Protein AF-A0A6J7BIT0-F1 (afdb_monomer)

Structure (mmCIF, N/CA/C/O backbone):
data_AF-A0A6J7BIT0-F1
#
_entry.id   AF-A0A6J7BIT0-F1
#
loop_
_atom_site.group_PDB
_atom_site.id
_atom_site.type_symbol
_atom_site.label_atom_id
_atom_site.label_alt_id
_atom_site.label_comp_id
_atom_site.label_asym_id
_atom_site.label_entity_id
_atom_site.label_seq_id
_atom_site.pdbx_PDB_ins_code
_atom_site.Cartn_x
_atom_sit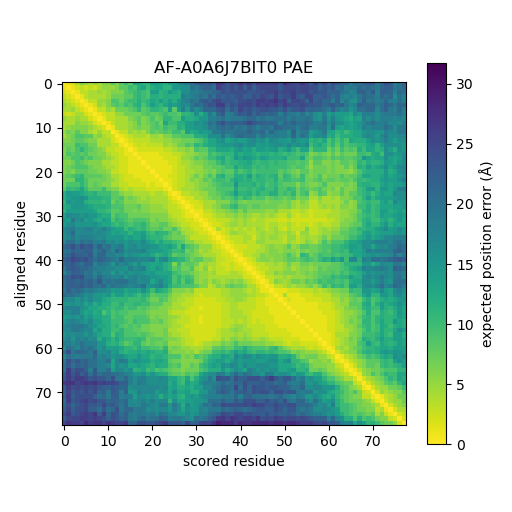e.Cartn_y
_atom_site.Cartn_z
_atom_site.occupancy
_atom_site.B_iso_or_equiv
_atom_site.auth_seq_id
_atom_site.auth_comp_id
_atom_site.auth_asym_id
_atom_site.auth_atom_id
_atom_site.pdbx_PDB_model_num
ATOM 1 N N . MET A 1 1 ? -17.344 4.304 34.885 1.00 77.62 1 MET A N 1
ATOM 2 C CA . MET A 1 1 ? -18.177 3.618 35.897 1.00 77.62 1 MET A CA 1
ATOM 3 C C . MET A 1 1 ? -17.246 2.949 36.897 1.00 77.62 1 MET A C 1
ATOM 5 O O . MET A 1 1 ? -16.268 2.369 36.455 1.00 77.62 1 MET A O 1
ATOM 9 N N . MET A 1 2 ? -17.486 3.079 38.205 1.00 81.81 2 MET A N 1
ATOM 10 C CA . MET A 1 2 ? -16.669 2.418 39.238 1.00 81.81 2 MET A CA 1
ATOM 11 C C . MET A 1 2 ? -17.326 1.085 39.618 1.00 81.81 2 MET A C 1
ATOM 13 O O . MET A 1 2 ? -18.535 1.069 39.858 1.00 81.81 2 MET A O 1
ATOM 17 N N . THR A 1 3 ? -16.576 -0.017 39.620 1.00 83.56 3 THR A N 1
ATOM 18 C CA . THR A 1 3 ? -17.081 -1.340 40.019 1.00 83.56 3 THR A CA 1
ATOM 19 C C . THR A 1 3 ? -17.164 -1.472 41.538 1.00 83.56 3 THR A C 1
ATOM 21 O O . THR A 1 3 ? -16.669 -0.623 42.285 1.00 83.56 3 THR A O 1
ATOM 24 N N . ALA A 1 4 ? -17.807 -2.544 42.006 1.00 83.44 4 ALA A N 1
ATOM 25 C CA . ALA A 1 4 ? -17.938 -2.840 43.430 1.00 83.44 4 ALA A CA 1
ATOM 26 C C . ALA A 1 4 ? -16.579 -3.087 44.114 1.00 83.44 4 ALA A C 1
ATOM 28 O O . ALA A 1 4 ? -16.453 -2.832 45.310 1.00 83.44 4 ALA A O 1
ATOM 29 N N . GLU A 1 5 ? -15.555 -3.515 43.366 1.00 89.25 5 GLU A N 1
ATOM 30 C CA . GLU A 1 5 ? -14.178 -3.661 43.855 1.00 89.25 5 GLU A CA 1
ATOM 31 C C . GLU A 1 5 ? -13.380 -2.342 43.858 1.00 89.25 5 GLU A C 1
ATOM 33 O O . GLU A 1 5 ? -12.246 -2.311 44.331 1.00 89.25 5 GLU A O 1
ATOM 38 N N . GLY A 1 6 ? -13.962 -1.241 43.369 1.00 87.56 6 GLY A N 1
ATOM 39 C CA . GLY A 1 6 ? -13.310 0.070 43.303 1.00 87.56 6 GLY A CA 1
ATOM 40 C C . GLY A 1 6 ? -12.504 0.323 42.025 1.00 87.56 6 GLY A C 1
ATOM 41 O O . GLY A 1 6 ? -11.782 1.318 41.957 1.00 87.56 6 GLY A O 1
ATOM 42 N N . GLU A 1 7 ? -12.627 -0.526 41.000 1.00 82.94 7 GLU A N 1
ATOM 43 C CA . GLU A 1 7 ? -11.956 -0.323 39.714 1.00 82.94 7 GLU A CA 1
ATOM 44 C C . GLU A 1 7 ? -12.754 0.640 38.829 1.00 82.94 7 GLU A C 1
ATOM 46 O O . GLU A 1 7 ? -13.971 0.527 38.673 1.00 82.94 7 GLU A O 1
ATOM 51 N N . PHE A 1 8 ? -12.073 1.614 38.230 1.00 87.38 8 PHE A N 1
ATOM 52 C CA . PHE A 1 8 ? -12.697 2.538 37.288 1.00 87.38 8 PHE A CA 1
ATOM 53 C C . PHE A 1 8 ? -12.618 1.967 35.873 1.00 87.38 8 PHE A C 1
ATOM 55 O O . PHE A 1 8 ? -11.533 1.813 35.321 1.00 87.38 8 PHE A O 1
ATOM 62 N N . ILE A 1 9 ? -13.780 1.702 35.273 1.00 84.19 9 ILE A N 1
ATOM 63 C CA . ILE A 1 9 ? -13.909 1.255 33.884 1.00 84.19 9 ILE A CA 1
ATOM 64 C C . ILE A 1 9 ? -14.488 2.391 33.046 1.00 84.19 9 ILE A C 1
ATOM 66 O O . ILE A 1 9 ? -15.558 2.932 33.353 1.00 84.19 9 ILE A O 1
ATOM 70 N N . GLU A 1 10 ? -13.807 2.738 31.962 1.00 83.38 10 GLU A N 1
ATOM 71 C CA . GLU A 1 10 ? -14.376 3.570 30.910 1.00 83.38 10 GLU A CA 1
ATOM 72 C C . GLU A 1 10 ? -15.086 2.670 29.895 1.00 83.38 10 GLU A C 1
ATOM 74 O O . GLU A 1 10 ? -14.477 1.807 29.266 1.00 83.38 10 GLU A O 1
ATOM 79 N N . VAL A 1 11 ? -16.405 2.830 29.778 1.00 83.00 11 VAL A N 1
ATOM 80 C CA . VAL A 1 11 ? -17.200 2.084 28.801 1.00 83.00 11 VAL A CA 1
ATOM 81 C C . VAL A 1 11 ? -17.233 2.909 27.524 1.00 83.00 11 VAL A C 1
ATOM 83 O O . VAL A 1 11 ? -17.905 3.939 27.471 1.00 83.00 11 VAL A O 1
ATOM 86 N N . HIS A 1 12 ? -16.502 2.469 26.506 1.00 83.00 12 HIS A N 1
ATOM 87 C CA . HIS A 1 12 ? -16.583 3.067 25.180 1.00 83.00 12 HIS A CA 1
ATOM 88 C C . HIS A 1 12 ? -17.726 2.449 24.377 1.00 83.00 12 HIS A C 1
ATOM 90 O O . HIS A 1 12 ? -17.970 1.242 24.438 1.00 83.00 12 HIS A O 1
ATOM 96 N N . GLU A 1 13 ? -18.401 3.282 23.588 1.00 87.44 13 GLU A N 1
ATOM 97 C CA . GLU A 1 13 ? -19.297 2.788 22.550 1.00 87.44 13 GLU A CA 1
ATOM 98 C C . GLU A 1 13 ? -18.477 1.989 21.521 1.00 87.44 13 GLU A C 1
ATOM 100 O O . GLU A 1 13 ? -17.446 2.486 21.044 1.00 87.44 13 GLU A O 1
ATOM 105 N N . PRO A 1 14 ? -18.898 0.762 21.164 1.00 86.88 14 PRO A N 1
ATOM 106 C CA . PRO A 1 14 ? -18.249 0.027 20.098 1.00 86.88 14 PRO A CA 1
ATOM 107 C C . PRO A 1 14 ? -18.393 0.800 18.787 1.00 86.88 14 PRO A C 1
ATOM 109 O O . PRO A 1 14 ? -19.466 1.243 18.388 1.00 86.88 14 PRO A O 1
ATOM 112 N N . ILE A 1 15 ? -17.270 0.945 18.104 1.00 88.94 15 ILE A N 1
ATOM 113 C CA . ILE A 1 15 ? -17.169 1.565 16.791 1.00 88.94 15 ILE A CA 1
ATOM 114 C C . ILE A 1 15 ? -18.120 0.880 15.791 1.00 88.94 15 ILE A C 1
ATOM 116 O O . ILE A 1 15 ? -18.150 -0.348 15.690 1.00 88.94 15 ILE A O 1
ATOM 120 N N . SER A 1 16 ? -18.879 1.679 15.029 1.00 91.25 16 SER A N 1
ATOM 121 C CA . SER A 1 16 ? -19.765 1.156 13.980 1.00 91.25 16 SER A CA 1
ATOM 122 C C . SER A 1 16 ? -18.976 0.382 12.918 1.00 91.25 16 SER A C 1
ATOM 124 O O . SER A 1 16 ? -17.801 0.670 12.673 1.00 91.25 16 SER A O 1
ATOM 126 N N . LYS A 1 17 ? -19.613 -0.585 12.247 1.00 87.00 17 LYS A N 1
ATOM 127 C CA . LYS A 1 17 ? -18.950 -1.417 11.225 1.00 87.00 17 LYS A CA 1
ATOM 128 C C . LYS A 1 17 ? -18.376 -0.578 10.081 1.00 87.00 17 LYS A C 1
ATOM 130 O O . LYS A 1 17 ? -17.278 -0.852 9.606 1.00 87.00 17 LYS A O 1
ATOM 135 N N . GLU A 1 18 ? -19.085 0.469 9.677 1.00 86.31 18 GLU A N 1
ATOM 136 C CA . GLU A 1 18 ? -18.676 1.389 8.613 1.00 86.31 18 GLU A CA 1
ATOM 137 C C . GLU A 1 18 ? -17.433 2.175 9.026 1.00 86.31 18 GLU A C 1
ATOM 139 O O . GLU A 1 18 ? -16.478 2.297 8.260 1.00 86.31 18 GLU A O 1
ATOM 144 N N . LYS A 1 19 ? -17.412 2.673 10.267 1.00 86.62 19 LYS A N 1
ATOM 145 C CA . LYS A 1 19 ? -16.267 3.399 10.812 1.00 86.62 19 LYS A CA 1
ATOM 146 C C . LYS A 1 19 ? -15.074 2.465 11.021 1.00 86.62 19 LYS A C 1
ATOM 148 O O . LYS A 1 19 ? -13.951 2.864 10.732 1.00 86.62 19 LYS A O 1
ATOM 153 N N . ALA A 1 20 ? -15.298 1.220 11.449 1.00 87.94 20 ALA A N 1
ATOM 154 C CA . ALA A 1 20 ? -14.241 0.214 11.567 1.00 87.94 20 ALA A CA 1
ATOM 155 C C . ALA A 1 20 ? -13.608 -0.064 10.207 1.00 87.94 20 ALA A C 1
ATOM 157 O O . ALA A 1 20 ? -12.389 -0.013 10.073 1.00 87.94 20 ALA A O 1
ATOM 158 N N . TRP A 1 21 ? -14.432 -0.280 9.183 1.00 84.25 21 TRP A N 1
ATOM 159 C CA . TRP A 1 21 ? -13.969 -0.469 7.814 1.00 84.25 21 TRP A CA 1
ATOM 160 C C . TRP A 1 21 ? -13.190 0.743 7.304 1.00 84.25 21 TRP A C 1
ATOM 162 O O . TRP A 1 21 ? -12.110 0.576 6.754 1.00 84.25 21 TRP A O 1
ATOM 172 N N . MET A 1 22 ? -13.689 1.960 7.533 1.00 83.50 22 MET A N 1
ATOM 173 C CA . MET A 1 22 ? -13.030 3.191 7.087 1.00 83.50 22 MET A CA 1
ATOM 174 C C . MET A 1 22 ? -11.664 3.405 7.755 1.00 83.50 22 MET A C 1
ATOM 176 O O . MET A 1 22 ? -10.736 3.868 7.100 1.00 83.50 22 MET A O 1
ATOM 180 N N . LEU A 1 23 ? -11.528 3.052 9.033 1.00 88.00 23 LEU A N 1
ATOM 181 C CA . LEU A 1 23 ? -10.270 3.190 9.773 1.00 88.00 23 LEU A CA 1
ATOM 182 C C . LEU A 1 23 ? -9.274 2.058 9.495 1.00 88.00 23 LEU A C 1
ATOM 184 O O . LEU A 1 23 ? -8.083 2.227 9.730 1.00 88.00 23 LEU A O 1
ATOM 188 N N . THR A 1 24 ? -9.753 0.905 9.028 1.00 82.94 24 THR A N 1
ATOM 189 C CA . THR A 1 24 ? -8.912 -0.273 8.758 1.00 82.94 24 THR A CA 1
ATOM 190 C C . THR A 1 24 ? -8.650 -0.502 7.275 1.00 82.94 24 THR A C 1
ATOM 192 O O . THR A 1 24 ? -7.783 -1.308 6.932 1.00 82.94 24 THR A O 1
ATOM 195 N N . GLN A 1 25 ? -9.348 0.198 6.376 1.00 82.06 25 GLN A N 1
ATOM 196 C CA . GLN A 1 25 ? -9.033 0.147 4.955 1.00 82.06 25 GLN A CA 1
ATOM 197 C C . GLN A 1 25 ? -7.671 0.797 4.699 1.00 82.06 25 GLN A C 1
ATOM 199 O O . GLN A 1 25 ? -7.419 1.937 5.075 1.00 82.06 25 GLN A O 1
ATOM 204 N N .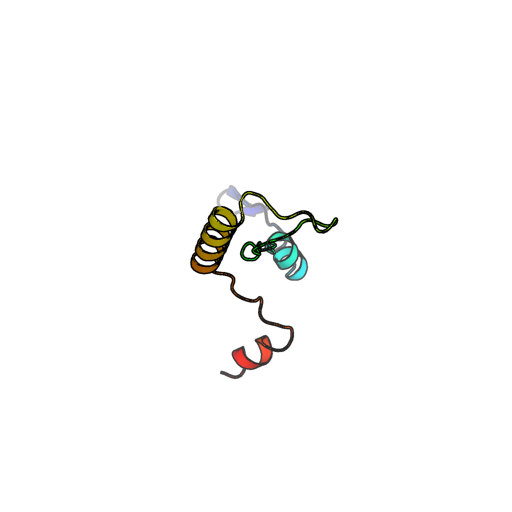 HIS A 1 26 ? -6.799 0.054 4.031 1.00 78.69 26 HIS A N 1
ATOM 205 C CA . HIS A 1 26 ? -5.520 0.551 3.551 1.00 78.69 26 HIS A CA 1
ATOM 206 C C . HIS A 1 26 ? -5.492 0.364 2.039 1.00 78.69 26 HIS A C 1
ATOM 208 O O . HIS A 1 26 ? -5.838 -0.710 1.539 1.00 78.69 26 HIS A O 1
ATOM 214 N N . GLU A 1 27 ? -5.105 1.410 1.312 1.00 78.81 27 GLU A N 1
ATOM 215 C CA . GLU A 1 27 ? -4.819 1.287 -0.112 1.00 78.81 27 GLU A CA 1
ATOM 216 C C . GLU A 1 27 ? -3.527 0.484 -0.271 1.00 78.81 27 GLU A C 1
ATOM 218 O O . GLU A 1 27 ? -2.478 0.848 0.263 1.00 78.81 27 GLU A O 1
ATOM 223 N N . GLN A 1 28 ? -3.612 -0.648 -0.965 1.00 80.25 28 GLN A N 1
ATOM 224 C CA . GLN A 1 28 ? -2.435 -1.436 -1.297 1.00 80.25 28 GLN A CA 1
ATOM 225 C C . GLN A 1 28 ? -1.880 -0.935 -2.623 1.00 80.25 28 GLN A C 1
ATOM 227 O O . GLN A 1 28 ? -2.597 -0.911 -3.622 1.00 80.25 28 GLN A O 1
ATOM 232 N N . LEU A 1 29 ? -0.597 -0.580 -2.643 1.00 82.19 29 LEU A N 1
ATOM 233 C CA . LEU A 1 29 ? 0.086 -0.213 -3.878 1.00 82.19 29 LEU A CA 1
ATOM 234 C C . LEU A 1 29 ? 0.229 -1.445 -4.774 1.00 82.19 29 LEU A C 1
ATOM 236 O O . LEU A 1 29 ? 0.649 -2.512 -4.324 1.00 82.19 29 LEU A O 1
ATOM 240 N N . THR A 1 30 ? -0.123 -1.288 -6.047 1.00 85.12 30 THR A N 1
ATOM 241 C CA . THR A 1 30 ? 0.057 -2.331 -7.057 1.00 85.12 30 THR A CA 1
ATOM 242 C C . THR A 1 30 ? 1.528 -2.488 -7.421 1.00 85.12 30 THR A C 1
ATOM 244 O O . THR A 1 30 ? 2.345 -1.585 -7.215 1.00 85.12 30 THR A O 1
ATOM 247 N N . ALA A 1 31 ? 1.868 -3.636 -8.008 1.00 88.31 31 ALA A N 1
ATOM 248 C CA . ALA A 1 31 ? 3.198 -3.854 -8.559 1.00 88.31 31 ALA A CA 1
ATOM 249 C C . ALA A 1 31 ? 3.589 -2.724 -9.527 1.00 88.31 31 ALA A C 1
ATOM 251 O O . ALA A 1 31 ? 2.763 -2.228 -10.296 1.00 88.31 31 ALA A O 1
ATOM 252 N N . LEU A 1 32 ? 4.867 -2.342 -9.499 1.00 89.62 32 LEU A N 1
ATOM 253 C CA . LEU A 1 32 ? 5.402 -1.304 -10.374 1.00 89.62 32 LEU A CA 1
ATOM 254 C C . LEU A 1 32 ? 5.264 -1.709 -11.845 1.00 89.62 32 LEU A C 1
ATOM 256 O O . LEU A 1 32 ? 5.765 -2.758 -12.262 1.00 89.62 32 LEU A O 1
ATOM 260 N N . GLU A 1 33 ? 4.669 -0.833 -12.650 1.00 87.62 33 GLU A N 1
ATOM 261 C CA . GLU A 1 33 ? 4.623 -1.012 -14.097 1.00 87.62 33 GLU A CA 1
ATOM 262 C C . GLU A 1 33 ? 5.959 -0.655 -14.756 1.00 87.62 33 GLU A C 1
ATOM 264 O O . GLU A 1 33 ? 6.689 0.253 -14.342 1.00 87.62 33 GLU A O 1
ATOM 269 N N . HIS A 1 34 ? 6.303 -1.392 -15.811 1.00 88.12 34 HIS A N 1
ATOM 270 C CA . HIS A 1 34 ? 7.501 -1.106 -16.586 1.00 88.12 34 HIS A CA 1
ATOM 271 C C . HIS A 1 34 ? 7.209 -0.051 -17.655 1.00 88.12 34 HIS A C 1
ATOM 273 O O . HIS A 1 34 ? 6.622 -0.360 -18.688 1.00 88.12 34 HIS A O 1
ATOM 279 N N . VAL A 1 35 ? 7.686 1.171 -17.427 1.00 85.94 35 VAL A N 1
ATOM 280 C CA . VAL A 1 35 ? 7.565 2.2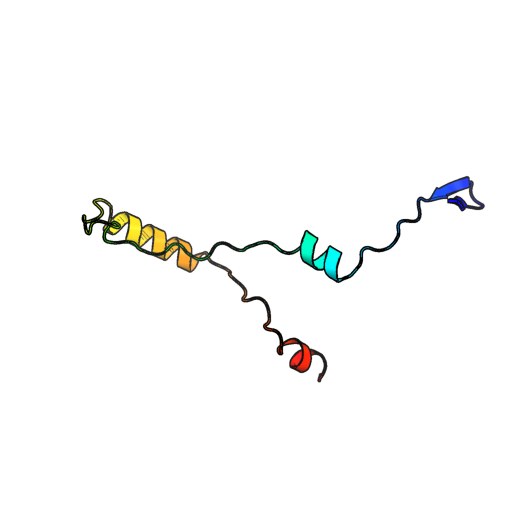80 -18.382 1.00 85.94 35 VAL A CA 1
ATOM 281 C C . VAL A 1 35 ? 8.795 2.350 -19.290 1.00 85.94 35 VAL A C 1
ATOM 283 O O . VAL A 1 35 ? 9.935 2.423 -18.813 1.00 85.94 35 VAL A O 1
ATOM 286 N N . THR A 1 36 ? 8.567 2.337 -20.603 1.00 86.00 36 THR A N 1
ATOM 287 C CA . THR A 1 36 ? 9.619 2.386 -21.633 1.00 86.00 36 THR A CA 1
ATOM 288 C C . THR A 1 36 ? 9.882 3.791 -22.166 1.00 86.00 36 THR A C 1
ATOM 290 O O . THR A 1 36 ? 11.018 4.094 -22.534 1.00 86.00 36 THR A O 1
ATOM 293 N N . GLU A 1 37 ? 8.858 4.639 -22.190 1.00 88.06 37 GLU A N 1
ATOM 294 C CA . GLU A 1 37 ? 8.872 5.993 -22.752 1.00 88.06 37 GLU A CA 1
ATOM 295 C C . GLU A 1 37 ? 8.102 6.932 -21.817 1.00 88.06 37 GLU A C 1
ATOM 297 O O . GLU A 1 37 ? 7.205 6.484 -21.104 1.00 88.06 37 GLU A O 1
ATOM 302 N N . ASP A 1 38 ? 8.491 8.204 -21.763 1.00 82.44 38 ASP A N 1
ATOM 303 C CA . ASP A 1 38 ? 7.772 9.214 -20.982 1.00 82.44 38 ASP A CA 1
ATOM 304 C C . ASP A 1 38 ? 6.528 9.747 -21.718 1.00 82.44 38 ASP A C 1
ATOM 306 O O . ASP A 1 38 ? 6.225 9.347 -22.842 1.00 82.44 38 ASP A O 1
ATOM 310 N N . GLU A 1 39 ? 5.801 10.669 -21.083 1.00 87.06 39 GLU A N 1
ATOM 311 C CA . GLU A 1 39 ? 4.592 11.292 -21.650 1.00 87.06 39 GLU A CA 1
ATOM 312 C C . GLU A 1 39 ? 4.841 12.018 -22.987 1.00 87.06 39 GLU A C 1
ATOM 314 O O . GLU A 1 39 ? 3.906 12.244 -23.752 1.00 87.06 39 GLU A O 1
ATOM 319 N N . HIS A 1 40 ? 6.098 12.354 -23.293 1.00 88.00 40 HIS A N 1
ATOM 320 C CA . HIS A 1 40 ? 6.518 13.020 -24.525 1.00 88.00 40 HIS A CA 1
ATOM 321 C C . HIS A 1 40 ? 7.121 12.038 -25.550 1.00 88.00 40 HIS A C 1
ATOM 323 O O . HIS A 1 40 ? 7.619 12.467 -26.592 1.00 88.00 40 HIS A O 1
ATOM 329 N N . GLY A 1 41 ? 7.085 10.726 -25.276 1.00 85.31 41 GLY A N 1
ATOM 330 C CA . GLY A 1 41 ? 7.632 9.673 -26.138 1.00 85.31 41 GLY A CA 1
ATOM 331 C C . GLY A 1 41 ? 9.158 9.542 -26.083 1.00 85.31 41 GLY A C 1
ATOM 332 O O . GLY A 1 41 ? 9.762 8.878 -26.929 1.00 85.31 41 GLY A O 1
ATOM 333 N N . ILE A 1 42 ? 9.824 10.174 -25.113 1.00 86.75 42 ILE A N 1
ATOM 334 C CA . ILE A 1 42 ? 11.274 10.080 -24.946 1.00 86.75 42 ILE A CA 1
ATOM 335 C C . ILE A 1 42 ? 11.601 8.758 -24.251 1.00 86.75 42 ILE A C 1
ATOM 337 O O . ILE A 1 42 ? 11.081 8.430 -23.182 1.00 86.75 42 ILE A O 1
ATOM 341 N N . ARG A 1 43 ? 12.510 7.983 -24.852 1.00 86.12 43 ARG A N 1
ATOM 342 C CA . ARG A 1 43 ? 12.937 6.684 -24.318 1.00 86.12 43 ARG A CA 1
ATOM 343 C C . ARG A 1 43 ? 13.613 6.816 -22.960 1.00 86.12 43 ARG A C 1
ATOM 345 O O . ARG A 1 43 ? 14.567 7.574 -22.791 1.00 86.12 43 ARG A O 1
ATOM 352 N N . ASN A 1 44 ? 13.190 5.975 -22.021 1.00 83.56 44 ASN A N 1
ATOM 353 C CA . ASN A 1 44 ? 13.773 5.919 -20.690 1.00 83.56 44 ASN A CA 1
ATOM 354 C C . ASN A 1 44 ? 15.205 5.342 -20.749 1.00 83.56 44 ASN A C 1
ATOM 356 O O . ASN A 1 44 ? 15.380 4.189 -21.144 1.00 83.56 44 ASN A O 1
ATOM 360 N N . PRO A 1 45 ? 16.248 6.063 -20.298 1.00 81.88 45 PRO A N 1
ATOM 361 C CA . PRO A 1 45 ? 17.628 5.571 -20.351 1.00 81.88 45 PRO A CA 1
ATOM 362 C C . PRO A 1 45 ? 17.877 4.344 -19.457 1.00 81.88 45 PRO A C 1
ATOM 364 O O . PRO A 1 45 ? 18.888 3.661 -19.605 1.00 81.88 45 PRO A O 1
ATOM 367 N N . LYS A 1 46 ? 16.968 4.035 -18.523 1.00 81.31 46 LYS A N 1
ATOM 368 C CA . LYS A 1 46 ? 17.081 2.923 -17.567 1.00 81.31 46 LYS A CA 1
ATOM 369 C C . LYS A 1 46 ? 16.156 1.749 -17.905 1.00 81.31 46 LYS A C 1
ATOM 371 O O . LYS A 1 46 ? 15.691 1.070 -16.991 1.00 81.31 46 LYS A O 1
ATOM 376 N N . THR A 1 47 ? 15.901 1.470 -19.184 1.00 80.69 47 THR A N 1
ATOM 377 C CA . THR A 1 47 ? 14.977 0.401 -19.623 1.00 80.69 47 THR A CA 1
ATOM 378 C C . THR A 1 47 ? 15.263 -0.962 -18.979 1.00 80.69 47 THR A C 1
ATOM 380 O O . THR A 1 47 ? 14.371 -1.567 -18.390 1.00 80.69 47 THR A O 1
ATOM 383 N N . LEU A 1 48 ? 16.511 -1.438 -19.016 1.00 86.62 48 LEU A N 1
ATOM 384 C CA . LEU A 1 48 ? 16.876 -2.758 -18.483 1.00 86.62 48 LEU A CA 1
ATOM 385 C C . LEU A 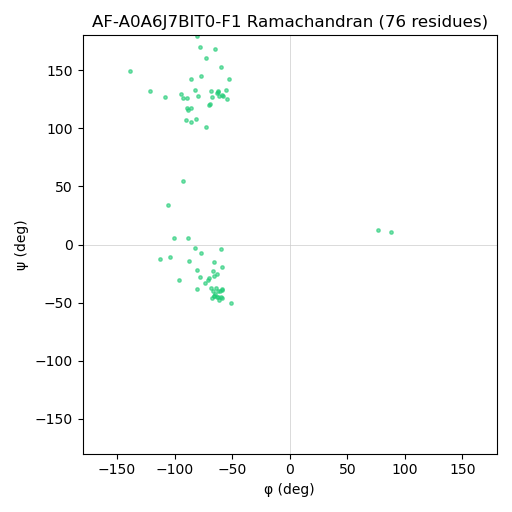1 48 ? 16.741 -2.836 -16.956 1.00 86.62 48 LEU A C 1
ATOM 387 O O . LEU A 1 48 ? 16.155 -3.784 -16.431 1.00 86.62 48 LEU A O 1
ATOM 391 N N . GLY A 1 49 ? 17.241 -1.824 -16.242 1.00 89.69 49 GLY A N 1
ATOM 392 C CA . GLY A 1 49 ? 17.143 -1.758 -14.781 1.00 89.69 49 GLY A CA 1
ATOM 393 C C . GLY A 1 49 ? 15.700 -1.588 -14.300 1.00 89.69 49 GLY A C 1
ATOM 394 O O . GLY A 1 49 ? 15.279 -2.251 -13.354 1.00 89.69 49 GLY A O 1
ATOM 395 N N . GLY A 1 50 ? 14.917 -0.758 -14.994 1.00 90.69 50 GLY A N 1
ATOM 396 C CA . GLY A 1 50 ? 13.488 -0.586 -14.746 1.00 90.69 50 GLY A CA 1
ATOM 397 C C . GLY A 1 50 ? 12.707 -1.877 -14.979 1.00 90.69 50 GLY A C 1
ATOM 398 O O . GLY A 1 50 ? 11.854 -2.228 -14.169 1.00 90.69 50 GLY A O 1
ATOM 399 N N . LYS A 1 51 ? 13.052 -2.636 -16.025 1.00 90.12 51 LYS A N 1
ATOM 400 C CA . LYS A 1 51 ? 12.440 -3.939 -16.309 1.00 90.12 51 LYS A CA 1
ATOM 401 C C . LYS A 1 51 ? 12.723 -4.951 -15.204 1.00 90.12 51 LYS A C 1
ATOM 403 O O 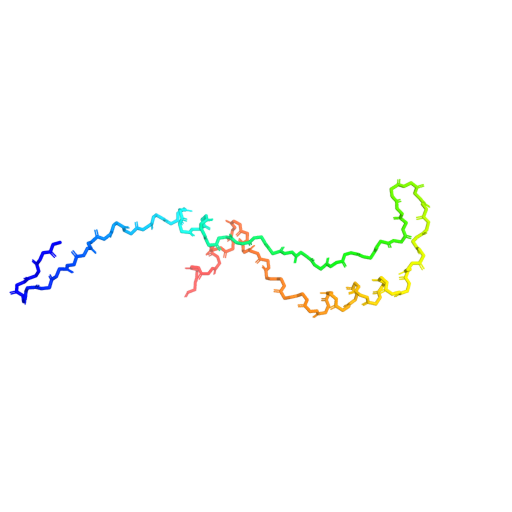. LYS A 1 51 ? 11.809 -5.649 -14.775 1.00 90.12 51 LYS A O 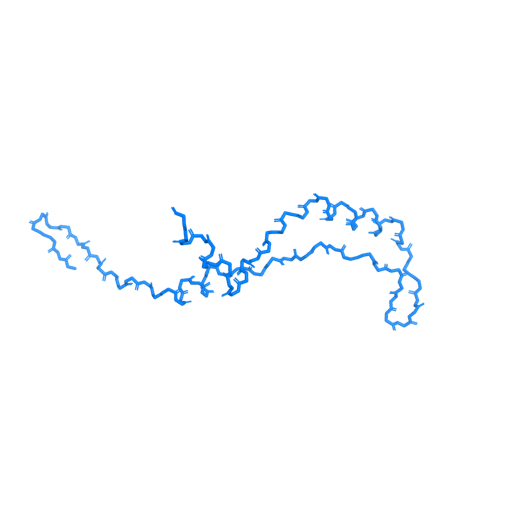1
ATOM 408 N N . LEU A 1 52 ? 13.968 -5.040 -14.732 1.00 93.38 52 LEU A N 1
ATOM 409 C CA . LEU A 1 52 ? 14.316 -5.936 -13.627 1.00 93.38 52 LEU A CA 1
ATOM 410 C C . LEU A 1 52 ? 13.574 -5.546 -12.343 1.00 93.38 52 LEU A C 1
ATOM 412 O O . LEU A 1 52 ? 12.980 -6.407 -11.700 1.00 93.38 52 LEU A O 1
ATOM 416 N N . ARG A 1 53 ? 13.543 -4.250 -12.012 1.00 91.56 53 ARG A N 1
ATOM 417 C CA . ARG A 1 53 ? 12.818 -3.732 -10.845 1.00 91.56 53 ARG A CA 1
ATOM 418 C C . ARG A 1 53 ? 11.324 -4.054 -10.904 1.00 91.56 53 ARG A C 1
ATOM 420 O O . ARG A 1 53 ? 10.784 -4.534 -9.916 1.00 91.56 53 ARG A O 1
ATOM 427 N N . ALA A 1 54 ? 10.680 -3.841 -12.050 1.00 91.88 54 ALA A N 1
ATOM 428 C CA . ALA A 1 54 ? 9.266 -4.164 -12.237 1.00 91.88 54 ALA A CA 1
ATOM 429 C C . ALA A 1 54 ? 8.994 -5.666 -12.044 1.00 91.88 54 ALA A C 1
ATOM 431 O O . ALA A 1 54 ? 8.026 -6.053 -11.396 1.00 91.88 54 ALA A O 1
ATOM 432 N N . ARG A 1 55 ? 9.889 -6.534 -12.539 1.00 91.31 55 ARG A N 1
ATOM 433 C CA . ARG A 1 55 ? 9.771 -7.989 -12.347 1.00 91.31 55 ARG A CA 1
ATOM 434 C C . ARG A 1 55 ? 9.907 -8.404 -10.885 1.00 91.31 55 ARG A C 1
ATOM 436 O O . ARG A 1 55 ? 9.142 -9.254 -10.450 1.00 91.31 55 ARG A O 1
ATOM 443 N N . LEU A 1 56 ? 10.852 -7.817 -10.152 1.00 92.81 56 LEU A N 1
ATOM 444 C CA . LEU A 1 56 ? 11.017 -8.080 -8.720 1.00 92.81 56 LEU A CA 1
ATOM 445 C C . LEU A 1 56 ? 9.810 -7.578 -7.925 1.00 92.81 56 LEU A C 1
ATOM 447 O O . LEU A 1 56 ? 9.268 -8.325 -7.123 1.00 92.81 56 LEU A O 1
ATOM 451 N N . SER A 1 57 ? 9.327 -6.369 -8.221 1.00 89.94 57 SER A N 1
ATOM 452 C CA . SER A 1 57 ? 8.125 -5.814 -7.587 1.00 89.94 57 SER A CA 1
ATOM 453 C C . SER A 1 57 ? 6.890 -6.685 -7.816 1.00 89.94 57 SER A C 1
ATOM 455 O O . SER A 1 57 ? 6.110 -6.872 -6.895 1.00 89.94 57 SER A O 1
ATOM 457 N N . ARG A 1 58 ? 6.729 -7.258 -9.013 1.00 88.62 58 ARG A N 1
ATOM 458 C CA . ARG A 1 58 ? 5.633 -8.187 -9.313 1.00 88.62 58 ARG A CA 1
ATOM 459 C C . ARG A 1 58 ? 5.77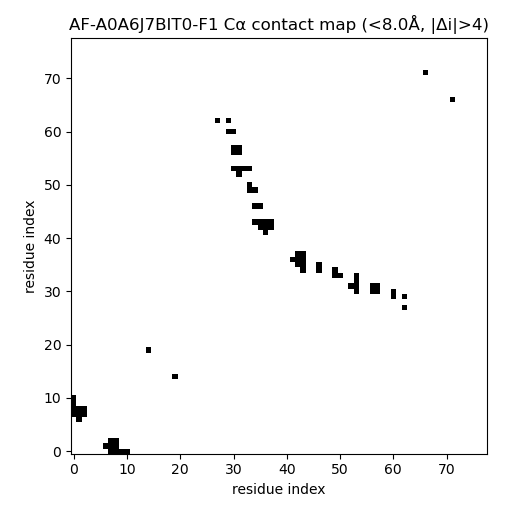9 -9.546 -8.626 1.00 88.62 58 ARG A C 1
ATOM 461 O O . ARG A 1 58 ? 4.777 -10.201 -8.373 1.00 88.62 58 ARG A O 1
ATOM 468 N N . ALA A 1 59 ? 7.006 -10.005 -8.392 1.00 87.94 59 ALA A N 1
ATOM 469 C CA . ALA A 1 59 ? 7.244 -11.262 -7.689 1.00 87.94 59 ALA A CA 1
ATOM 470 C C . ALA A 1 59 ? 6.967 -11.137 -6.182 1.00 87.94 59 ALA A C 1
ATOM 472 O O . ALA A 1 59 ? 6.512 -12.098 -5.578 1.00 87.94 59 ALA A O 1
ATOM 473 N N . ASP A 1 60 ? 7.229 -9.960 -5.614 1.00 86.56 60 ASP A N 1
ATOM 474 C CA . ASP A 1 60 ? 7.031 -9.639 -4.194 1.00 86.56 60 ASP A CA 1
ATOM 475 C C . ASP A 1 60 ? 5.609 -9.136 -3.878 1.00 86.56 60 ASP A C 1
ATOM 477 O O . ASP A 1 60 ? 5.203 -9.063 -2.724 1.00 86.56 60 ASP A O 1
ATOM 481 N N . SER A 1 61 ? 4.822 -8.765 -4.893 1.00 82.38 61 SER A N 1
ATOM 482 C CA . SER A 1 61 ? 3.481 -8.224 -4.674 1.00 82.38 61 SER A CA 1
ATOM 483 C C . SER A 1 61 ? 2.491 -9.310 -4.231 1.00 82.38 61 SER A C 1
ATOM 485 O O . SER A 1 61 ? 1.944 -10.035 -5.064 1.00 82.38 61 SER A O 1
ATOM 487 N N . GLU A 1 62 ? 2.195 -9.368 -2.935 1.00 76.81 62 GLU A N 1
ATOM 488 C CA . GLU A 1 62 ? 1.151 -10.211 -2.329 1.00 76.81 62 GLU A CA 1
ATOM 489 C C . GLU A 1 62 ? -0.190 -9.462 -2.212 1.00 76.81 62 GLU A C 1
ATOM 491 O O . GLU A 1 62 ? -0.770 -9.307 -1.137 1.00 76.81 62 GLU A O 1
ATOM 496 N N . GLN A 1 63 ? -0.689 -8.932 -3.331 1.00 71.31 63 GLN A N 1
ATOM 497 C CA . GLN A 1 63 ? -1.936 -8.166 -3.339 1.00 71.31 63 GLN A CA 1
ATOM 498 C C . GLN A 1 63 ? -3.149 -9.105 -3.381 1.00 71.31 63 GLN A C 1
ATOM 500 O O . GLN A 1 63 ? -3.449 -9.719 -4.408 1.00 71.31 63 GLN A O 1
ATOM 505 N N . ILE A 1 64 ? -3.868 -9.209 -2.264 1.00 69.75 64 ILE A N 1
ATOM 506 C CA . ILE A 1 64 ? -5.134 -9.943 -2.193 1.00 69.75 64 ILE A CA 1
ATOM 507 C C . ILE A 1 64 ? -6.241 -8.988 -2.630 1.00 69.75 64 ILE A C 1
ATOM 509 O O . ILE A 1 64 ? -6.482 -7.963 -1.990 1.00 69.75 64 ILE A O 1
ATOM 513 N N . GLN A 1 65 ? -6.920 -9.321 -3.730 1.00 66.94 65 GLN A N 1
ATOM 514 C CA . GLN A 1 65 ? -8.069 -8.545 -4.186 1.00 66.94 65 GLN A CA 1
ATOM 515 C C . GLN A 1 65 ? -9.126 -8.514 -3.086 1.00 66.94 65 GLN A C 1
ATOM 517 O O . GLN A 1 65 ? -9.526 -9.555 -2.560 1.00 66.94 65 GLN A O 1
ATOM 522 N N . LYS A 1 66 ? -9.581 -7.307 -2.740 1.00 67.62 66 LYS A N 1
ATOM 523 C CA . LYS A 1 66 ? -10.681 -7.152 -1.794 1.00 67.62 66 LYS A CA 1
ATOM 524 C C . LYS A 1 66 ? -11.896 -7.890 -2.367 1.00 67.62 66 LYS A C 1
ATOM 526 O O . LYS A 1 66 ? -12.229 -7.642 -3.528 1.00 67.62 66 LYS A O 1
ATOM 531 N N . PRO A 1 67 ? -12.551 -8.777 -1.598 1.00 66.00 67 PRO A N 1
ATOM 532 C CA . PRO A 1 67 ? -13.730 -9.475 -2.082 1.00 66.00 67 PRO A CA 1
ATOM 533 C C . PRO A 1 67 ? -14.757 -8.452 -2.573 1.00 66.00 67 PRO A C 1
ATOM 535 O O . PRO A 1 67 ? -15.118 -7.516 -1.854 1.00 66.00 67 PRO A O 1
ATOM 538 N N . GLY A 1 68 ? -15.183 -8.612 -3.825 1.00 67.38 68 GLY A N 1
ATOM 539 C CA . GLY A 1 68 ? -16.203 -7.776 -4.445 1.00 67.38 68 GLY A CA 1
ATOM 540 C C . GLY A 1 68 ? -17.562 -7.942 -3.764 1.00 67.38 68 GLY A C 1
ATOM 541 O O . GLY A 1 68 ? -17.772 -8.870 -2.977 1.00 67.38 68 GLY A O 1
ATOM 542 N N . GLY A 1 69 ? -18.492 -7.046 -4.096 1.00 63.22 69 GLY A N 1
ATOM 543 C CA . GLY A 1 69 ? -19.802 -6.898 -3.453 1.00 63.22 69 GLY A CA 1
ATOM 544 C C . GLY A 1 69 ? -20.745 -8.111 -3.485 1.00 63.22 69 GLY A C 1
ATOM 545 O O . GLY A 1 69 ? -21.799 -8.031 -2.878 1.00 63.22 69 GLY A O 1
ATOM 546 N N . ASP A 1 70 ? -20.396 -9.217 -4.143 1.00 62.06 70 ASP A N 1
ATOM 547 C CA . ASP A 1 70 ? -21.179 -10.463 -4.116 1.00 62.06 70 ASP A CA 1
ATOM 548 C C . ASP A 1 70 ? -20.465 -11.627 -3.406 1.00 62.06 70 ASP A C 1
ATOM 550 O O . ASP A 1 70 ? -21.106 -12.608 -3.039 1.00 62.06 70 ASP A O 1
ATOM 554 N N . SER A 1 71 ? -19.163 -11.503 -3.122 1.00 57.06 71 SER A N 1
ATOM 555 C CA . SER A 1 71 ? -18.330 -12.613 -2.619 1.00 57.06 71 SER A CA 1
ATOM 556 C C . SER A 1 71 ? -18.717 -13.082 -1.212 1.00 57.06 71 SER A C 1
ATOM 558 O O . SER A 1 71 ? -18.424 -14.204 -0.825 1.00 57.06 71 SER A O 1
ATOM 560 N N . HIS A 1 72 ? -19.376 -12.232 -0.423 1.00 60.94 72 HIS A N 1
ATOM 561 C CA . HIS A 1 72 ? -19.832 -12.587 0.925 1.00 60.94 72 HIS A CA 1
ATOM 562 C C . HIS A 1 72 ? -20.989 -13.593 0.911 1.00 60.94 72 HIS A C 1
ATOM 564 O O . HIS A 1 72 ? -21.082 -14.414 1.817 1.00 60.94 72 HIS A O 1
ATOM 570 N N . LYS A 1 73 ? -21.817 -13.599 -0.143 1.00 63.12 73 LYS A N 1
ATOM 571 C CA . LYS A 1 73 ? -22.941 -14.542 -0.274 1.00 63.12 73 LYS A CA 1
ATOM 572 C C . LYS A 1 73 ? -22.473 -15.994 -0.420 1.00 63.12 73 LYS A C 1
ATOM 574 O O . LYS A 1 73 ? -23.202 -16.904 -0.047 1.00 63.12 73 LYS A O 1
ATOM 579 N N . GLU A 1 74 ? -21.272 -16.204 -0.956 1.00 61.41 74 GLU A N 1
ATOM 580 C CA . GLU A 1 74 ? -20.687 -17.536 -1.149 1.00 61.41 74 GLU A CA 1
ATOM 581 C C . GLU A 1 74 ? -20.120 -18.120 0.154 1.00 61.41 74 GLU A C 1
ATOM 583 O O . GLU A 1 74 ? -20.105 -19.335 0.323 1.00 61.41 74 GLU A O 1
ATOM 588 N N . ILE A 1 75 ? -19.693 -17.263 1.088 1.00 58.81 75 ILE A N 1
ATOM 589 C CA . ILE A 1 75 ? -19.082 -17.668 2.364 1.00 58.81 75 ILE A CA 1
ATOM 590 C C . ILE A 1 75 ? -20.162 -18.065 3.379 1.00 58.81 75 ILE A C 1
ATOM 592 O O . ILE A 1 75 ? -19.989 -19.038 4.102 1.00 58.81 75 ILE A O 1
ATOM 596 N N . ASP A 1 76 ? -21.292 -17.352 3.393 1.00 58.34 76 ASP A N 1
ATOM 597 C CA . ASP A 1 76 ? -22.409 -17.604 4.318 1.00 58.34 76 ASP A CA 1
ATOM 598 C C . ASP A 1 76 ? -23.271 -18.826 3.924 1.00 58.34 76 ASP A C 1
ATOM 600 O O . ASP A 1 76 ? -24.166 -19.227 4.667 1.00 58.34 76 ASP A O 1
ATOM 604 N N . SER A 1 77 ? -23.032 -19.415 2.745 1.00 57.41 77 SER A N 1
ATOM 605 C CA . SER A 1 77 ? -23.770 -20.577 2.225 1.00 57.41 77 SER A CA 1
ATOM 606 C C . SER A 1 77 ? -23.179 -21.934 2.654 1.00 57.41 77 SER A C 1
ATOM 608 O O . SER A 1 77 ? -23.647 -22.970 2.168 1.00 57.41 77 SER A O 1
ATOM 610 N N . TYR A 1 78 ? -22.164 -21.946 3.521 1.00 44.19 78 TYR A N 1
ATOM 611 C CA . TYR A 1 78 ? -21.449 -23.141 3.986 1.00 44.19 78 TYR A CA 1
ATOM 612 C C . TYR A 1 78 ? -21.526 -23.273 5.510 1.00 44.19 78 TYR A C 1
ATOM 614 O O . TYR A 1 78 ? -21.676 -24.419 5.991 1.00 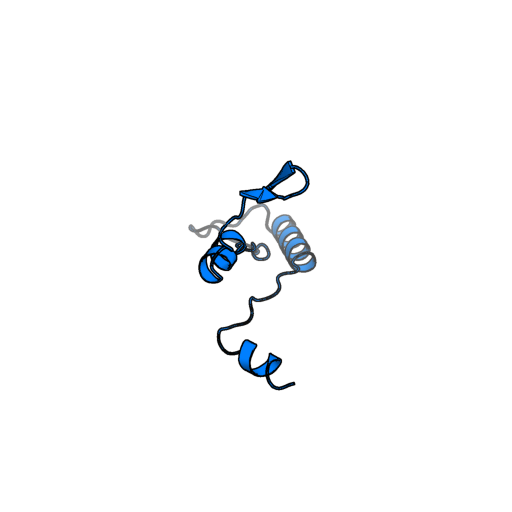44.19 78 TYR A O 1
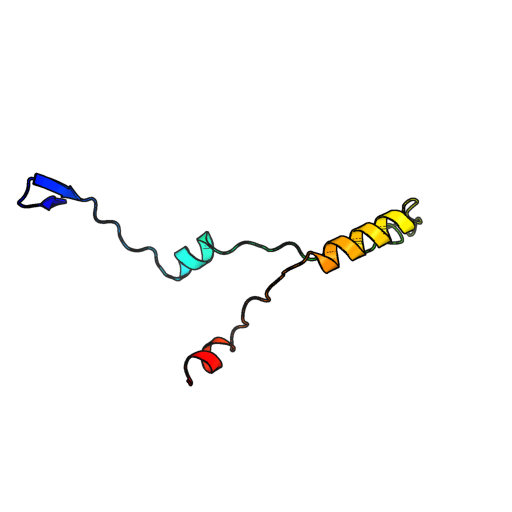#

pLDDT: mean 81.0, std 10.51, range [44.19, 93.38]

Secondary structure (DSSP, 8-state):
-B-TTS-B---PPPPPHHHHHHHH--PPPPPPP---B-TT-PBPTTHHHHHHHHHHHHHH---PPPPPTTTHHHHTT-

Solvent-accessible surface area (backbone atoms only — not comparable to full-atom values): 5204 Å² total; per-residue (Å²): 90,71,47,97,89,68,51,79,45,85,84,73,80,80,74,50,72,70,58,49,48,64,75,64,62,72,91,76,84,73,55,53,77,70,70,57,50,49,100,85,67,51,71,45,93,52,45,70,63,44,45,54,49,20,52,50,37,52,72,69,52,83,80,76,78,74,78,55,101,64,54,63,65,66,63,78,74,112

Organism: NCBI:txid449393

Foldseek 3Di:
DADPVGDDDDDDDPDDPVRVCVVPDDDDDDQDDQDQADPVRHGDPCNPVSVVSSVVSNVPDPDDPDDDPCNVVVVVVD

Sequence (78 aa):
MMTAEGEFIEVHEPISKEKAWMLTQHEQLTALEHVTEDEHGIRNPKTLGGKLRARLSRADSEQIQKPGGDSHKEIDSY

Mean predicted aligned error: 11.22 Å

Radius of gyration: 24.09 Å; Cα contacts (8 Å, |Δi|>4): 37; chains: 1; bounding box: 41×36×70 Å